Protein AF-A0A7W1DR29-F1 (afdb_monomer_lite)

pLDDT: mean 77.83, std 22.75, range [28.7, 98.19]

Sequence (175 aa):
MRFSFVSPLVALALLVLQQGTPSAQQSSSQPPKPASSENAYASTYRPFPSRATVIRNATILTAAGPAIERGAILIENGKISAIGQSVTVPEGAVVIAATLRGTPGNPAKIGAEMDRIAKAREETQPIRSRTGGSTFKNPPGHKAWALIDAAGCRGMTLGGAQVSEKHCNFLLNLG

Secondary structure (DSSP, 8-state):
-------------------PPPPP-----PPPPP---TTS-----PPPPPPPEEEEEEEE--SSS--EEEEEEEEETTEEEEEESS-PPPTT-EEE-----PPP--HHHHHHHHHHHHHHHHHHS-TTSSEEEE-SPPPTTS-HHHHHHHTT-TT-EETTEEE-SS-TTEEEE--

Radius of gyration: 30.48 Å; chains: 1; bounding box: 72×54×96 Å

Foldseek 3Di:
DDDDDDDDDDDDDDDDDDDDDDDDDDDDDDDDDPDPPPCPDDDPDDDDDDAWEKEFQDFADDPPDDTAGRKMFIADPNHTPDIHNDDDGDPPYHYDYDDDDDDDDDPVVVVVVVVVVVVVCVQQDPPVFPWPPQQDDADPPGDPQVVCVVVVQQQDDDPQWGQHNRTRRIIGGND

Structure (mmCIF, N/CA/C/O backbone):
data_AF-A0A7W1DR29-F1
#
_entry.id   AF-A0A7W1DR29-F1
#
loop_
_atom_site.group_PDB
_atom_site.id
_atom_site.type_symbol
_atom_site.label_atom_id
_atom_site.label_alt_id
_atom_site.label_comp_id
_atom_site.label_asym_id
_atom_site.label_entity_id
_atom_site.label_seq_id
_atom_site.pdbx_PDB_ins_code
_atom_site.Cartn_x
_atom_site.Cartn_y
_atom_site.Cartn_z
_atom_site.occupancy
_atom_site.B_iso_or_equiv
_atom_site.auth_seq_id
_atom_site.auth_comp_id
_atom_site.auth_asym_id
_atom_site.auth_atom_id
_atom_site.pdbx_PDB_model_num
ATOM 1 N N . MET A 1 1 ? 43.858 22.017 76.812 1.00 40.50 1 MET A N 1
ATOM 2 C CA . MET A 1 1 ? 43.096 21.272 75.786 1.00 40.50 1 MET A CA 1
ATOM 3 C C . MET A 1 1 ? 41.619 21.581 75.984 1.00 40.50 1 MET A C 1
ATOM 5 O O . MET A 1 1 ? 41.069 21.187 77.001 1.00 40.50 1 MET A O 1
ATOM 9 N N . ARG A 1 2 ? 41.017 22.394 75.107 1.00 37.59 2 ARG A N 1
ATOM 10 C CA . ARG A 1 2 ? 39.608 22.815 75.191 1.00 37.59 2 ARG A CA 1
ATOM 11 C C . ARG A 1 2 ? 38.875 22.321 73.945 1.00 37.59 2 ARG A C 1
ATOM 13 O O . ARG A 1 2 ? 39.284 22.635 72.833 1.00 37.59 2 ARG A O 1
ATOM 20 N N . PHE A 1 3 ? 37.842 21.517 74.174 1.00 36.38 3 PHE A N 1
ATOM 21 C CA . PHE A 1 3 ? 36.925 20.988 73.171 1.00 36.38 3 PHE A CA 1
ATOM 22 C C . PHE A 1 3 ? 36.006 22.099 72.648 1.00 36.38 3 PHE A C 1
ATOM 24 O O . PHE A 1 3 ? 35.479 22.885 73.433 1.00 36.38 3 PHE A O 1
ATOM 31 N N . SER A 1 4 ? 35.828 22.147 71.326 1.00 34.97 4 SER A N 1
ATOM 32 C CA . SER A 1 4 ? 34.840 22.987 70.644 1.00 34.97 4 SER A CA 1
ATOM 33 C C . SER A 1 4 ? 33.513 22.244 70.547 1.00 34.97 4 SER A C 1
ATOM 35 O O . SER A 1 4 ? 33.486 21.105 70.090 1.00 34.97 4 SER A O 1
ATOM 37 N N . PHE A 1 5 ? 32.423 22.902 70.929 1.00 39.25 5 PHE A N 1
ATOM 38 C CA . PHE A 1 5 ? 31.065 22.539 70.543 1.00 39.25 5 PHE A CA 1
ATOM 39 C C . PHE A 1 5 ? 30.208 23.806 70.465 1.00 39.25 5 PHE A C 1
ATOM 41 O O . PHE A 1 5 ? 30.484 24.794 71.143 1.00 39.25 5 PHE A O 1
ATOM 48 N N . VAL A 1 6 ? 29.125 23.671 69.699 1.00 36.72 6 VAL A N 1
ATOM 49 C CA . VAL A 1 6 ? 27.924 24.515 69.605 1.00 36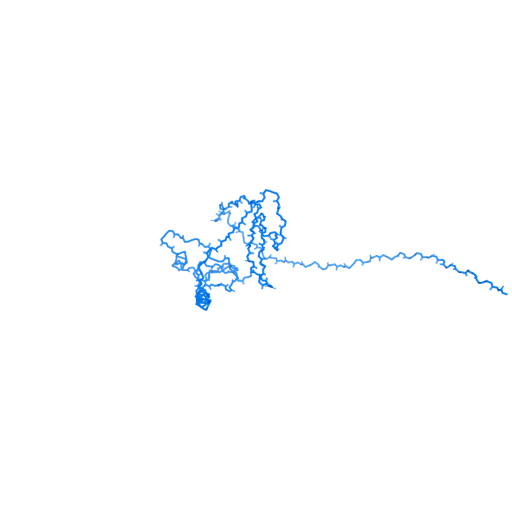.72 6 VAL A CA 1
ATOM 50 C C . VAL A 1 6 ? 27.880 25.489 68.423 1.00 36.72 6 VAL A C 1
ATOM 52 O O . VAL A 1 6 ? 28.355 26.618 68.472 1.00 36.72 6 VAL A O 1
ATOM 55 N N . SER A 1 7 ? 27.138 25.067 67.399 1.00 37.50 7 SER A N 1
ATOM 56 C CA . SER A 1 7 ? 26.138 25.926 66.763 1.00 37.50 7 SER A CA 1
ATOM 57 C C . SER A 1 7 ? 25.017 25.063 66.174 1.00 37.50 7 SER A C 1
ATOM 59 O O . SER A 1 7 ? 25.307 24.118 65.440 1.00 37.50 7 SER A O 1
ATOM 61 N N . PRO A 1 8 ? 23.747 25.368 66.480 1.00 43.66 8 PRO A N 1
ATOM 62 C CA . PRO A 1 8 ? 22.710 25.260 65.466 1.00 43.66 8 PRO A CA 1
ATOM 63 C C . PRO A 1 8 ? 21.900 26.559 65.379 1.00 43.66 8 PRO A C 1
ATOM 65 O O . PRO A 1 8 ? 21.336 27.046 66.359 1.00 43.66 8 PRO A O 1
ATOM 68 N N . LEU A 1 9 ? 21.849 27.110 64.167 1.00 38.41 9 LEU A N 1
ATOM 69 C CA . LEU A 1 9 ? 21.041 28.262 63.787 1.00 38.41 9 LEU A CA 1
ATOM 70 C C . LEU A 1 9 ? 19.638 27.795 63.369 1.00 38.41 9 LEU A C 1
ATOM 72 O O . LEU A 1 9 ? 19.464 27.076 62.391 1.00 38.41 9 LEU A O 1
ATOM 76 N N . VAL A 1 10 ? 18.678 28.194 64.200 1.00 39.06 10 VAL A N 1
ATOM 77 C CA . VAL A 1 10 ? 17.326 28.707 63.920 1.00 39.06 10 VAL A CA 1
ATOM 78 C C . VAL A 1 10 ? 16.762 28.495 62.505 1.00 39.06 10 VAL A C 1
ATOM 80 O O . VAL A 1 10 ? 17.243 29.045 61.517 1.00 39.06 10 VAL A O 1
ATOM 83 N N . ALA A 1 11 ? 15.632 27.787 62.469 1.00 34.59 11 ALA A N 1
ATOM 84 C CA . ALA A 1 11 ? 14.690 27.726 61.361 1.00 34.59 11 ALA A CA 1
ATOM 85 C C . ALA A 1 11 ? 13.858 29.019 61.257 1.00 34.59 11 ALA A C 1
ATOM 87 O O . ALA A 1 11 ? 13.330 29.498 62.260 1.00 34.59 11 ALA A O 1
ATOM 88 N N . LEU A 1 12 ? 13.662 29.528 60.038 1.00 34.09 12 LEU A N 1
ATOM 89 C CA . LEU A 1 12 ? 12.584 30.465 59.723 1.00 34.09 12 LEU A CA 1
ATOM 90 C C . LEU A 1 12 ? 12.004 30.119 58.347 1.00 34.09 12 LEU A C 1
ATOM 92 O O . LEU A 1 12 ? 12.695 30.161 57.331 1.00 34.09 12 LEU A O 1
ATOM 96 N N . ALA A 1 13 ? 10.733 29.724 58.346 1.00 33.62 13 ALA A N 1
ATOM 97 C CA . ALA A 1 13 ? 9.958 29.385 57.164 1.00 33.62 13 ALA A CA 1
ATOM 98 C C . ALA A 1 13 ? 9.507 30.659 56.431 1.00 33.62 13 ALA A C 1
ATOM 100 O O . ALA A 1 13 ? 8.912 31.543 57.045 1.00 33.62 13 ALA A O 1
ATOM 101 N N . LEU A 1 14 ? 9.738 30.726 55.117 1.00 34.16 14 LEU A N 1
ATOM 102 C CA . LEU A 1 14 ? 9.135 31.723 54.232 1.00 34.16 14 LEU A CA 1
ATOM 103 C C . LEU A 1 14 ? 8.322 31.018 53.141 1.00 34.16 14 LEU A C 1
ATOM 105 O O . LEU A 1 14 ? 8.847 30.295 52.298 1.00 34.16 14 LEU A O 1
ATOM 109 N N . LEU A 1 15 ? 7.013 31.238 53.216 1.00 31.58 15 LEU A N 1
ATOM 110 C CA . LEU A 1 15 ? 5.978 30.816 52.284 1.00 31.58 15 LEU A CA 1
ATOM 111 C C . LEU A 1 15 ? 6.034 31.723 51.040 1.00 31.58 15 LEU A C 1
ATOM 113 O O . LEU A 1 15 ? 5.778 32.920 51.152 1.00 31.58 15 LEU A O 1
ATOM 117 N N . VAL A 1 16 ? 6.357 31.177 49.864 1.00 38.50 16 VAL A N 1
ATOM 118 C CA . VAL A 1 16 ? 6.286 31.911 48.586 1.00 38.50 16 VAL A CA 1
ATOM 119 C C . VAL A 1 16 ? 5.122 31.372 47.756 1.00 38.50 16 VAL A C 1
ATOM 121 O O . VAL A 1 16 ? 5.086 30.202 47.381 1.00 38.50 16 VAL A O 1
ATOM 124 N N . LEU A 1 17 ? 4.158 32.259 47.501 1.00 34.38 17 LEU A N 1
ATOM 125 C CA . LEU A 1 17 ? 2.982 32.064 46.657 1.00 34.38 17 LEU A CA 1
ATOM 126 C C . LEU A 1 17 ? 3.392 31.888 45.185 1.00 34.38 17 LEU A C 1
ATOM 128 O O . LEU A 1 17 ? 4.097 32.725 44.623 1.00 34.38 17 LEU A O 1
ATOM 132 N N . GLN A 1 18 ? 2.910 30.815 44.556 1.00 34.56 18 GLN A N 1
ATOM 133 C CA . GLN A 1 18 ? 2.999 30.588 43.113 1.00 34.56 18 GLN A CA 1
ATOM 134 C C . GLN A 1 18 ? 2.109 31.600 42.376 1.00 34.56 18 GLN A C 1
ATOM 136 O O . GLN A 1 18 ? 0.895 31.609 42.572 1.00 34.56 18 GLN A O 1
ATOM 141 N N . GLN A 1 19 ? 2.690 32.428 41.505 1.00 34.06 19 GLN A N 1
ATOM 142 C CA . GLN A 1 19 ? 1.924 33.159 40.495 1.00 34.06 19 GLN A CA 1
ATOM 143 C C . GLN A 1 19 ? 1.944 32.364 39.188 1.00 34.06 19 GLN A C 1
ATOM 145 O O . GLN A 1 19 ? 2.997 32.163 38.585 1.00 34.06 19 GLN A O 1
ATOM 150 N N . GLY A 1 20 ? 0.770 31.868 38.793 1.00 33.16 20 GLY A N 1
ATOM 151 C CA . GLY A 1 20 ? 0.550 31.193 37.520 1.00 33.16 20 GLY A CA 1
ATOM 152 C C . GLY A 1 20 ? 0.658 32.169 36.350 1.00 33.16 20 GLY A C 1
ATOM 153 O O . GLY A 1 20 ? 0.069 33.247 36.363 1.00 33.16 20 GLY A O 1
ATOM 154 N N . THR A 1 21 ? 1.415 31.778 35.332 1.00 37.88 21 THR A N 1
ATOM 155 C CA . THR A 1 21 ? 1.487 32.458 34.039 1.00 37.88 21 THR A CA 1
ATOM 156 C C . THR A 1 21 ? 0.216 32.174 33.221 1.00 37.88 21 THR A C 1
ATOM 158 O O . THR A 1 21 ? -0.244 31.030 33.185 1.00 37.88 21 THR A O 1
ATOM 161 N N . PRO A 1 22 ? -0.385 33.171 32.546 1.00 33.28 22 PRO A N 1
ATOM 162 C CA . PRO A 1 22 ? -1.544 32.935 31.693 1.00 33.28 22 PRO A CA 1
ATOM 163 C C . PRO A 1 22 ? -1.123 32.229 30.394 1.00 33.28 22 PRO A C 1
ATOM 165 O O . PRO A 1 22 ? -0.302 32.732 29.628 1.00 33.28 22 PRO A O 1
ATOM 168 N N . SER A 1 23 ? -1.696 31.047 30.152 1.00 30.84 23 SER A N 1
ATOM 169 C CA . SER A 1 23 ? -1.577 30.310 28.891 1.00 30.84 23 SER A CA 1
ATOM 170 C C . SER A 1 23 ? -2.450 30.972 27.820 1.00 30.84 23 SER A C 1
ATOM 172 O O . SER A 1 23 ? -3.643 31.190 28.025 1.00 30.84 23 SER A O 1
ATOM 174 N N . ALA A 1 24 ? -1.844 31.315 26.684 1.00 34.19 24 ALA A N 1
ATOM 175 C CA . ALA A 1 24 ? -2.522 31.882 25.528 1.00 34.19 24 ALA A CA 1
ATOM 176 C C . ALA A 1 24 ? -3.449 30.840 24.875 1.00 34.19 24 ALA A C 1
ATOM 178 O O . ALA A 1 24 ? -3.000 29.807 24.381 1.00 34.19 24 ALA A O 1
ATOM 179 N N . GLN A 1 25 ? -4.750 31.130 24.845 1.00 28.70 25 GLN A N 1
ATOM 180 C CA . GLN A 1 25 ? -5.752 30.349 24.123 1.00 28.70 25 GLN A CA 1
ATOM 181 C C . GLN A 1 25 ? -5.583 30.549 22.609 1.00 28.70 25 GLN A C 1
ATOM 183 O O . GLN A 1 25 ? -5.955 31.579 22.051 1.00 28.70 25 GLN A O 1
ATOM 188 N N . GLN A 1 26 ? -5.017 29.546 21.940 1.00 31.30 26 GLN A N 1
ATOM 189 C CA . GLN A 1 26 ? -4.978 29.440 20.484 1.00 31.30 26 GLN A CA 1
ATOM 190 C C . GLN A 1 26 ? -6.373 29.043 19.975 1.00 31.30 26 GLN A C 1
ATOM 192 O O . GLN A 1 26 ? -6.795 27.893 20.108 1.00 31.30 26 GLN A O 1
ATOM 197 N N . SER A 1 27 ? -7.113 30.000 19.410 1.00 29.61 27 SER A N 1
ATOM 198 C CA . SER A 1 27 ? -8.353 29.720 18.685 1.00 29.61 27 SER A CA 1
ATOM 199 C C . SER A 1 27 ? -8.014 29.113 17.318 1.00 29.61 27 SER A C 1
ATOM 201 O O . SER A 1 27 ? -7.395 29.742 16.464 1.00 29.61 27 SER A O 1
ATOM 203 N N . SER A 1 28 ? -8.396 27.854 17.108 1.00 34.16 28 SER A N 1
ATOM 204 C CA . SER A 1 28 ? -8.371 27.216 15.790 1.00 34.16 28 SER A CA 1
ATOM 205 C C . SER A 1 28 ? -9.775 27.293 15.192 1.00 34.16 28 SER A C 1
ATOM 207 O O . SER A 1 28 ? -10.653 26.495 15.505 1.00 34.16 28 SER A O 1
ATOM 209 N N . SER A 1 29 ? -10.031 28.294 14.352 1.00 38.81 29 SER A N 1
ATOM 210 C CA . SER A 1 29 ? -11.275 28.363 13.583 1.00 38.81 29 SER A CA 1
ATOM 211 C C . SER A 1 29 ? -11.163 27.466 12.348 1.00 38.81 29 SER A C 1
ATOM 213 O O . SER A 1 29 ? -10.690 27.879 11.292 1.00 38.81 29 SER A O 1
ATOM 215 N N . GLN A 1 30 ? -11.609 26.211 12.461 1.00 33.50 30 GLN A N 1
ATOM 216 C CA . GLN A 1 30 ? -11.957 25.445 11.264 1.00 33.50 30 GLN A CA 1
ATOM 217 C C . GLN A 1 30 ? -13.181 26.092 10.595 1.00 33.50 30 GLN A C 1
ATOM 219 O O . GLN A 1 30 ? -14.147 26.415 11.292 1.00 33.50 30 GLN A O 1
ATOM 224 N N . PRO A 1 31 ? -13.181 26.280 9.263 1.00 44.12 31 PRO A N 1
ATOM 225 C CA . PRO A 1 31 ? -14.368 26.739 8.558 1.00 44.12 31 PRO A CA 1
ATOM 226 C C . PRO A 1 31 ? -15.518 25.733 8.741 1.00 44.12 31 PRO A C 1
ATOM 228 O O . PRO A 1 31 ? -15.271 24.525 8.846 1.00 44.12 31 PRO A O 1
ATOM 231 N N . PRO A 1 32 ? -16.775 26.208 8.796 1.00 43.75 32 PRO A N 1
ATOM 232 C CA . PRO A 1 32 ? -17.922 25.355 9.054 1.00 43.75 32 PRO A CA 1
ATOM 233 C C . PRO A 1 32 ? -18.044 24.289 7.966 1.00 43.75 32 PRO A C 1
ATOM 235 O O . PRO A 1 32 ? -18.033 24.580 6.768 1.00 43.75 32 PRO A O 1
ATOM 238 N N . LYS A 1 33 ? -18.160 23.035 8.406 1.00 39.28 33 LYS A N 1
ATOM 239 C CA . LYS A 1 33 ? -18.424 21.889 7.538 1.00 39.28 33 LYS A CA 1
ATOM 240 C C . LYS A 1 33 ? -19.720 22.169 6.759 1.00 39.28 33 LYS A C 1
ATOM 242 O O . LYS A 1 33 ? -20.729 22.453 7.407 1.00 39.28 33 LYS A O 1
ATOM 247 N N . PRO A 1 34 ? -19.724 22.113 5.414 1.00 54.84 34 PRO A N 1
ATOM 248 C CA . PRO A 1 34 ? -20.949 22.308 4.651 1.00 54.84 34 PRO A CA 1
ATOM 249 C C . PRO A 1 34 ? -21.995 21.293 5.114 1.00 54.84 34 PRO A C 1
ATOM 251 O O . PRO A 1 34 ? -21.665 20.131 5.373 1.00 54.84 34 PRO A O 1
ATOM 254 N N . ALA A 1 35 ? -23.239 21.754 5.259 1.00 51.94 35 ALA A N 1
ATOM 255 C CA . ALA A 1 35 ? -24.351 20.920 5.684 1.00 51.94 35 ALA A CA 1
ATOM 256 C C . ALA A 1 35 ? -24.470 19.725 4.730 1.00 51.94 35 ALA A C 1
ATOM 258 O O . ALA A 1 35 ? -24.757 19.877 3.543 1.00 51.94 35 ALA A O 1
ATOM 259 N N . SER A 1 36 ? -24.191 18.529 5.243 1.00 52.78 36 SER A N 1
ATOM 260 C CA . SER A 1 36 ? -24.391 17.288 4.509 1.00 52.78 36 SER A CA 1
ATOM 261 C C . SER A 1 36 ? -25.883 17.129 4.233 1.00 52.78 36 SER A C 1
ATOM 263 O O . SER A 1 36 ? -26.656 17.010 5.183 1.00 52.78 36 SER A O 1
ATOM 265 N N . SER A 1 37 ? -26.289 17.105 2.960 1.00 59.72 37 SER A N 1
ATOM 266 C CA . SER A 1 37 ? -27.623 16.632 2.576 1.00 59.72 37 SER A CA 1
ATOM 267 C C . SER A 1 37 ? -27.831 15.248 3.193 1.00 59.72 37 SER A C 1
ATOM 269 O O . SER A 1 37 ? -26.968 14.382 3.022 1.00 59.72 37 SER A O 1
ATOM 271 N N . GLU A 1 38 ? -28.934 15.066 3.914 1.00 60.75 38 GLU A N 1
ATOM 272 C CA . GLU A 1 38 ? -29.130 14.041 4.951 1.00 60.75 38 GLU A CA 1
ATOM 273 C C . GLU A 1 38 ? -28.803 12.591 4.576 1.00 60.75 38 GLU A C 1
ATOM 275 O O . GLU A 1 38 ? -28.589 11.791 5.477 1.00 60.75 38 GLU A O 1
ATOM 280 N N . ASN A 1 39 ? -28.716 12.221 3.298 1.00 64.06 39 ASN A N 1
ATOM 281 C CA . ASN A 1 39 ? -28.180 10.924 2.888 1.00 64.06 39 ASN A CA 1
ATOM 282 C C . ASN A 1 39 ? -27.966 10.863 1.374 1.00 64.06 39 ASN A C 1
ATOM 284 O O . ASN A 1 39 ? -28.769 10.280 0.654 1.00 64.06 39 ASN A O 1
ATOM 288 N N . ALA A 1 40 ? -26.876 11.431 0.857 1.00 50.81 40 ALA A N 1
ATOM 289 C CA . ALA A 1 40 ? -26.563 11.181 -0.551 1.00 50.81 40 ALA A CA 1
ATOM 290 C C . ALA A 1 40 ? -26.030 9.750 -0.762 1.00 50.81 40 ALA A C 1
ATOM 292 O O . ALA A 1 40 ? -26.390 9.120 -1.747 1.00 50.81 40 ALA A O 1
ATOM 293 N N . TYR A 1 41 ? -25.232 9.203 0.170 1.00 54.78 41 TYR A N 1
ATOM 294 C CA . TYR A 1 41 ? -24.639 7.860 0.048 1.00 54.78 41 TYR A CA 1
ATOM 295 C C . TYR A 1 41 ? -24.254 7.279 1.422 1.00 54.78 41 TYR A C 1
ATOM 297 O O . TYR A 1 41 ? -23.079 7.272 1.795 1.00 54.78 41 TYR A O 1
ATOM 305 N N . ALA A 1 42 ? -25.227 6.808 2.211 1.00 54.72 42 ALA A N 1
ATOM 306 C CA . ALA A 1 42 ? -24.927 6.151 3.486 1.00 54.72 42 ALA A CA 1
ATOM 307 C C . ALA A 1 42 ? -24.104 4.879 3.235 1.00 54.72 42 ALA A C 1
ATOM 309 O O . ALA A 1 42 ? -24.549 3.969 2.532 1.00 54.72 42 ALA A O 1
ATOM 310 N N . SER A 1 43 ? -22.900 4.799 3.805 1.00 61.12 43 SER A N 1
ATOM 311 C CA . SER A 1 43 ? -22.111 3.572 3.734 1.00 61.12 43 SER A CA 1
ATOM 312 C C . SER A 1 43 ? -22.875 2.438 4.414 1.00 61.12 43 SER A C 1
ATOM 314 O O . SER A 1 43 ? -23.165 2.495 5.607 1.00 61.12 43 SER A O 1
ATOM 316 N N . THR A 1 44 ? -23.172 1.379 3.665 1.00 77.06 44 THR A N 1
ATOM 317 C CA . THR A 1 44 ? -23.710 0.129 4.218 1.00 77.06 44 THR A CA 1
ATOM 318 C C . THR A 1 44 ? -22.623 -0.723 4.872 1.00 77.06 44 THR A C 1
ATOM 320 O O . THR A 1 44 ? -22.910 -1.809 5.381 1.00 77.06 44 THR A O 1
ATOM 323 N N . TYR A 1 45 ? -21.368 -0.251 4.867 1.00 77.31 45 TYR A N 1
ATOM 324 C CA . TYR A 1 45 ? -20.245 -0.966 5.445 1.00 77.31 45 TYR A CA 1
ATOM 325 C C . TYR A 1 45 ? -20.437 -1.127 6.948 1.00 77.31 45 TYR A C 1
ATOM 327 O O . TYR A 1 45 ? -20.349 -0.176 7.725 1.00 77.31 45 TYR A O 1
ATOM 335 N N . ARG A 1 46 ? -20.646 -2.372 7.357 1.00 73.25 46 ARG A N 1
ATOM 336 C CA . ARG A 1 46 ? -20.479 -2.792 8.739 1.00 73.25 46 ARG A CA 1
ATOM 337 C C . ARG A 1 46 ? -19.091 -3.416 8.842 1.00 73.25 46 ARG A C 1
ATOM 339 O O . ARG A 1 46 ? -18.838 -4.379 8.114 1.00 73.25 46 ARG A O 1
ATOM 346 N N . PRO A 1 47 ? -18.184 -2.883 9.681 1.00 68.19 47 PRO A N 1
ATOM 347 C CA . PRO A 1 47 ? -16.899 -3.527 9.885 1.00 68.19 47 PRO A CA 1
ATOM 348 C C . PRO A 1 47 ? -17.141 -4.952 10.373 1.00 68.19 47 PRO A C 1
ATOM 350 O O . PRO A 1 47 ? -17.948 -5.184 11.275 1.00 68.19 47 PRO A O 1
ATOM 353 N N . PHE A 1 48 ? -16.462 -5.909 9.748 1.00 76.12 48 PHE A N 1
ATOM 354 C CA . PHE A 1 48 ? -16.510 -7.284 10.216 1.00 76.12 48 PHE A CA 1
ATOM 355 C C . PHE A 1 48 ? -15.966 -7.351 11.649 1.00 76.12 48 PHE A C 1
ATOM 357 O O . PHE A 1 48 ? -15.012 -6.630 11.964 1.00 76.12 48 PHE A O 1
ATOM 364 N N . PRO A 1 49 ? -16.538 -8.202 12.518 1.00 78.50 49 PRO A N 1
ATOM 365 C CA . PRO A 1 49 ? -16.003 -8.398 13.855 1.00 78.50 49 PRO A CA 1
ATOM 366 C C . PRO A 1 49 ? -14.547 -8.858 13.750 1.00 78.50 49 PRO A C 1
ATOM 368 O O . PRO A 1 49 ? -14.244 -9.906 13.179 1.00 78.50 49 PRO A O 1
ATOM 371 N N . SER A 1 50 ? -13.632 -8.045 14.271 1.00 79.38 50 SER A N 1
ATOM 372 C CA . SER A 1 50 ? -12.206 -8.346 14.244 1.00 79.38 50 SER A CA 1
ATOM 373 C C . SER A 1 50 ? -11.842 -9.238 15.421 1.00 79.38 50 SER A C 1
ATOM 375 O O . SER A 1 50 ? -12.096 -8.884 16.571 1.00 79.38 50 SER A O 1
ATOM 377 N N . ARG A 1 51 ? -11.186 -10.363 15.145 1.00 89.12 51 ARG A N 1
ATOM 378 C CA . ARG A 1 51 ? -10.499 -11.160 16.165 1.00 89.12 51 ARG A CA 1
ATOM 379 C C . ARG A 1 51 ? -9.039 -10.730 16.228 1.00 89.12 51 ARG A C 1
ATOM 381 O O . ARG A 1 51 ? -8.458 -10.427 15.183 1.00 89.12 51 ARG A O 1
ATOM 388 N N . ALA A 1 52 ? -8.448 -10.747 17.423 1.00 93.44 52 ALA A N 1
ATOM 389 C CA . ALA A 1 52 ? -7.004 -10.593 17.562 1.00 93.44 52 ALA A CA 1
ATOM 390 C C . ALA A 1 52 ? -6.315 -11.609 16.640 1.00 93.44 52 ALA A C 1
ATOM 392 O O . ALA A 1 52 ? -6.613 -12.803 16.697 1.00 93.44 52 ALA A O 1
ATOM 393 N N . THR A 1 53 ? -5.470 -11.128 15.734 1.00 93.81 53 THR A N 1
ATOM 394 C CA . THR A 1 53 ? -4.815 -11.953 14.716 1.00 93.81 53 THR A CA 1
ATOM 395 C C . THR A 1 53 ? -3.324 -11.691 14.759 1.00 93.81 53 THR A C 1
ATOM 397 O O . THR A 1 53 ? -2.902 -10.538 14.759 1.00 93.81 53 THR A O 1
ATOM 400 N N . VAL A 1 54 ? -2.520 -12.750 14.77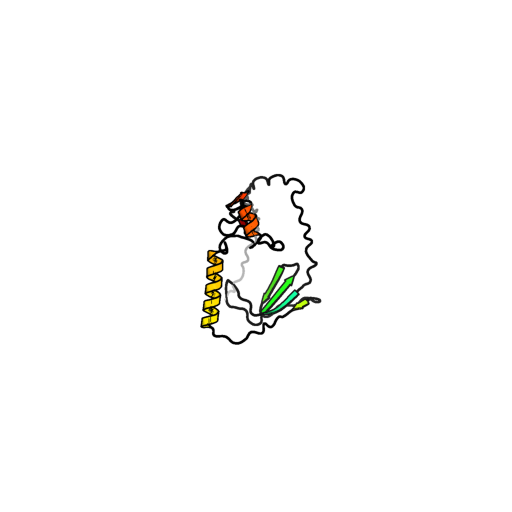9 1.00 94.19 54 VAL A N 1
ATOM 401 C CA . VAL A 1 54 ? -1.060 -12.640 14.765 1.00 94.19 54 VAL A CA 1
ATOM 402 C C . VAL A 1 54 ? -0.518 -13.286 13.510 1.00 94.19 54 VAL A C 1
ATOM 404 O O . VAL A 1 54 ? -0.690 -14.485 13.317 1.00 94.19 54 VAL A O 1
ATO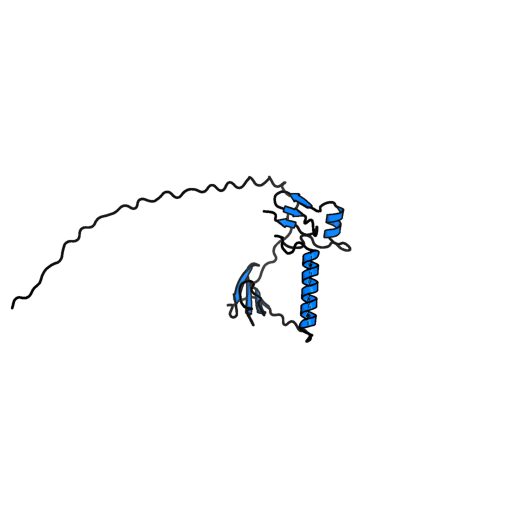M 407 N N . ILE A 1 55 ? 0.183 -12.508 12.691 1.00 92.31 55 ILE A N 1
ATOM 408 C CA . ILE A 1 55 ? 0.996 -13.030 11.592 1.00 92.31 55 ILE A CA 1
ATOM 409 C C . ILE A 1 55 ? 2.362 -13.386 12.176 1.00 92.31 55 ILE A C 1
ATOM 411 O O . ILE A 1 55 ? 3.023 -12.495 12.699 1.00 92.31 55 ILE A O 1
ATOM 415 N N . ARG A 1 56 ? 2.792 -14.651 12.118 1.00 91.19 56 ARG A N 1
ATOM 416 C CA . ARG A 1 56 ? 4.117 -15.103 12.598 1.00 91.19 56 ARG A CA 1
ATOM 417 C C . ARG A 1 56 ? 5.050 -15.494 11.451 1.00 91.19 56 ARG A C 1
ATOM 419 O O . ARG A 1 56 ? 4.592 -15.805 10.354 1.00 91.19 56 ARG A O 1
ATOM 426 N N . ASN A 1 57 ? 6.352 -15.549 11.750 1.00 87.00 57 ASN A N 1
ATOM 427 C CA . ASN A 1 57 ? 7.427 -15.938 10.827 1.00 87.00 57 ASN A CA 1
ATOM 428 C C . ASN A 1 57 ? 7.476 -15.085 9.547 1.00 87.00 57 ASN A C 1
ATOM 430 O O . ASN A 1 57 ? 7.814 -15.586 8.477 1.00 87.00 57 ASN A O 1
ATOM 434 N N . ALA A 1 58 ? 7.133 -13.803 9.654 1.00 84.81 58 ALA A N 1
ATOM 435 C CA . ALA A 1 58 ? 7.182 -12.872 8.535 1.00 84.81 58 ALA A CA 1
ATOM 436 C C . ALA A 1 58 ? 8.553 -12.186 8.454 1.00 84.81 58 ALA A C 1
ATOM 438 O O . ALA A 1 58 ? 9.117 -11.802 9.478 1.00 84.81 58 ALA A O 1
ATOM 439 N N . THR A 1 59 ? 9.064 -11.970 7.242 1.00 88.88 59 THR A N 1
ATOM 440 C CA . THR A 1 59 ? 10.104 -10.960 7.004 1.00 88.88 59 THR A CA 1
ATOM 441 C C . THR A 1 59 ? 9.409 -9.610 6.853 1.00 88.88 59 THR A C 1
ATOM 443 O O . THR A 1 59 ? 8.615 -9.416 5.932 1.00 88.88 59 THR A O 1
ATOM 446 N N . ILE A 1 60 ? 9.656 -8.689 7.785 1.00 86.00 60 ILE A N 1
ATOM 447 C CA . ILE A 1 60 ? 8.956 -7.400 7.859 1.00 86.00 60 ILE A CA 1
ATOM 448 C C . ILE A 1 60 ? 9.891 -6.302 7.367 1.00 86.00 60 ILE A C 1
ATOM 450 O O . ILE A 1 60 ? 10.894 -5.996 8.011 1.00 86.00 60 ILE A O 1
ATOM 454 N N . LEU A 1 61 ? 9.550 -5.694 6.233 1.00 82.81 61 LEU A N 1
ATOM 455 C CA . LEU A 1 61 ? 10.284 -4.555 5.688 1.00 82.81 61 LEU A CA 1
ATOM 456 C C . LEU A 1 61 ? 9.849 -3.282 6.417 1.00 82.81 61 LEU A C 1
ATOM 458 O O . LEU A 1 61 ? 8.664 -2.944 6.420 1.00 82.81 61 LEU A O 1
ATOM 462 N N . THR A 1 62 ? 10.793 -2.583 7.045 1.00 80.06 62 THR A N 1
ATOM 463 C CA . THR A 1 62 ? 10.519 -1.318 7.738 1.00 80.06 62 THR A CA 1
ATOM 464 C C . THR A 1 62 ? 10.994 -0.146 6.884 1.00 80.06 62 THR A C 1
ATOM 466 O O . THR A 1 62 ? 11.996 -0.240 6.184 1.00 80.06 62 THR A O 1
ATOM 469 N N . ALA A 1 63 ? 10.259 0.968 6.907 1.00 65.94 63 ALA A N 1
ATOM 470 C CA . ALA A 1 63 ? 10.627 2.152 6.125 1.00 65.94 63 ALA A CA 1
ATOM 471 C C . ALA A 1 63 ? 11.806 2.934 6.735 1.00 65.94 63 ALA A C 1
ATOM 473 O O . ALA A 1 63 ? 12.492 3.661 6.026 1.00 65.94 63 ALA A O 1
ATOM 474 N N . ALA A 1 64 ? 12.020 2.805 8.048 1.00 70.44 64 ALA A N 1
ATOM 475 C CA . ALA A 1 64 ? 12.959 3.617 8.822 1.00 70.44 64 ALA A CA 1
ATOM 476 C C . ALA A 1 64 ? 14.187 2.837 9.327 1.00 70.44 64 ALA A C 1
ATOM 478 O O . ALA A 1 64 ? 14.971 3.377 10.103 1.00 70.44 64 ALA A O 1
ATOM 479 N N . GLY A 1 65 ? 14.353 1.567 8.946 1.00 71.00 65 GLY A N 1
ATOM 480 C CA . GLY A 1 65 ? 15.384 0.726 9.542 1.00 71.00 65 GLY A CA 1
ATOM 481 C C . GLY A 1 65 ? 15.572 -0.634 8.868 1.00 71.00 65 GLY A C 1
ATOM 482 O O . GLY A 1 65 ? 15.088 -0.861 7.758 1.00 71.00 65 GLY A O 1
ATOM 483 N N . PRO A 1 66 ? 16.305 -1.548 9.525 1.00 79.44 66 PRO A N 1
ATOM 484 C CA . PRO A 1 66 ? 16.545 -2.883 8.996 1.00 79.44 66 PRO A CA 1
ATOM 485 C C . PRO A 1 66 ? 15.248 -3.698 8.910 1.00 79.44 66 PRO A C 1
ATOM 487 O O . PRO A 1 66 ? 14.262 -3.435 9.609 1.00 79.44 66 PRO A O 1
ATOM 490 N N . ALA A 1 67 ? 15.256 -4.715 8.048 1.00 82.81 67 ALA A N 1
ATOM 491 C CA . ALA A 1 67 ? 14.188 -5.703 8.009 1.00 82.81 67 ALA A CA 1
ATOM 492 C C . ALA A 1 67 ? 14.172 -6.526 9.308 1.00 82.81 67 ALA A C 1
ATOM 494 O O . ALA A 1 67 ? 15.221 -6.859 9.863 1.00 82.81 67 ALA A O 1
ATOM 495 N N . ILE A 1 68 ? 12.977 -6.873 9.785 1.00 86.56 68 ILE A N 1
ATOM 496 C CA . ILE A 1 68 ? 12.805 -7.770 10.929 1.00 86.56 68 ILE A CA 1
ATOM 497 C C . ILE A 1 68 ? 12.603 -9.179 10.386 1.00 86.56 68 ILE A C 1
ATOM 499 O O . ILE A 1 68 ? 11.532 -9.516 9.878 1.00 86.56 68 ILE A O 1
ATOM 503 N N . GLU A 1 69 ? 13.638 -10.002 10.509 1.00 88.50 69 GLU A N 1
ATOM 504 C CA . GLU A 1 69 ? 13.567 -11.413 10.142 1.00 88.50 69 GLU A CA 1
ATOM 505 C C . GLU A 1 69 ? 12.843 -12.233 11.207 1.00 88.50 69 GLU A C 1
ATOM 507 O O . GLU A 1 69 ? 13.056 -12.033 12.408 1.00 88.50 69 GLU A O 1
ATOM 512 N N . ARG A 1 70 ? 12.026 -13.194 10.750 1.00 89.25 70 ARG A N 1
ATOM 513 C CA . ARG A 1 70 ? 11.195 -14.071 11.600 1.00 89.25 70 ARG A CA 1
ATOM 514 C C . ARG A 1 70 ? 10.332 -13.280 12.594 1.00 89.25 70 ARG A C 1
ATOM 516 O O . ARG A 1 70 ? 10.135 -13.696 13.732 1.00 89.25 70 ARG A O 1
ATOM 523 N N . GLY A 1 71 ? 9.838 -12.128 12.156 1.00 89.94 71 GLY A N 1
ATOM 524 C CA . GLY A 1 71 ? 9.001 -11.239 12.942 1.00 89.94 71 GLY A CA 1
ATOM 525 C C . GLY A 1 71 ? 7.560 -11.722 13.080 1.00 89.94 71 GLY A C 1
ATOM 526 O O . GLY A 1 71 ? 7.094 -12.640 12.392 1.00 89.94 71 GLY A O 1
ATOM 527 N N . ALA A 1 72 ? 6.844 -11.048 13.970 1.00 92.88 72 ALA A N 1
ATOM 528 C CA . ALA A 1 72 ? 5.420 -11.176 14.180 1.00 92.88 72 ALA A CA 1
ATOM 529 C C . ALA A 1 72 ? 4.729 -9.805 14.135 1.00 92.88 72 ALA A C 1
ATOM 531 O O . ALA A 1 72 ? 5.307 -8.789 14.527 1.00 92.88 72 ALA A O 1
ATOM 532 N N . ILE A 1 73 ? 3.483 -9.796 13.658 1.00 93.69 73 ILE A N 1
ATOM 533 C CA . ILE A 1 73 ? 2.600 -8.623 13.598 1.00 93.69 73 ILE A CA 1
ATOM 534 C C . ILE A 1 73 ? 1.301 -8.996 14.308 1.00 93.69 73 ILE A C 1
ATOM 536 O O . ILE A 1 73 ? 0.608 -9.908 13.856 1.00 93.69 73 ILE A O 1
ATOM 540 N N . LEU A 1 74 ? 0.969 -8.304 15.399 1.00 94.19 74 LEU A N 1
ATOM 541 C CA . LEU A 1 74 ? -0.323 -8.426 16.077 1.00 94.19 74 LEU A CA 1
ATOM 542 C C . LEU A 1 74 ? -1.278 -7.354 15.554 1.00 94.19 74 LEU A C 1
ATOM 544 O O . LEU A 1 74 ? -0.940 -6.170 15.498 1.00 94.19 74 LEU A O 1
ATOM 548 N N . ILE A 1 75 ? -2.472 -7.797 15.174 1.00 93.69 75 ILE A N 1
ATOM 549 C CA . ILE A 1 75 ? -3.564 -6.962 14.693 1.00 93.69 75 ILE A CA 1
ATOM 550 C C . ILE A 1 75 ? -4.748 -7.124 15.642 1.00 93.69 75 ILE A C 1
ATOM 552 O O . ILE A 1 75 ? -5.286 -8.221 15.799 1.00 93.69 75 ILE A O 1
ATOM 556 N N . GLU A 1 76 ? -5.189 -6.018 16.229 1.00 92.62 76 GLU A N 1
ATOM 557 C CA . GLU A 1 76 ? -6.323 -5.941 17.147 1.00 92.62 76 GLU A CA 1
ATOM 558 C C . GLU A 1 76 ? -7.247 -4.810 16.715 1.00 92.62 76 GLU A C 1
ATOM 560 O O . GLU A 1 76 ? -6.795 -3.720 16.367 1.00 92.62 76 GLU A O 1
ATOM 565 N N . ASN A 1 77 ? -8.559 -5.058 16.712 1.00 89.25 77 ASN A N 1
ATOM 566 C CA . ASN A 1 77 ? -9.554 -4.047 16.334 1.00 89.25 77 ASN A CA 1
ATOM 567 C C . ASN A 1 77 ? -9.274 -3.403 14.960 1.00 89.25 77 ASN A C 1
ATOM 569 O O . ASN A 1 77 ? -9.481 -2.207 14.757 1.00 89.25 77 ASN A O 1
ATOM 573 N N . GLY A 1 78 ? -8.744 -4.203 14.024 1.00 86.88 78 GLY A N 1
ATOM 574 C CA . GLY A 1 78 ? -8.363 -3.764 12.679 1.00 86.88 78 GLY A CA 1
ATOM 575 C C . GLY A 1 78 ? -7.102 -2.893 12.608 1.00 86.88 78 GLY A C 1
ATOM 576 O O . GLY A 1 78 ? -6.829 -2.323 11.555 1.00 86.88 78 GLY A O 1
ATOM 577 N N . LYS A 1 79 ? -6.332 -2.773 13.694 1.00 88.81 79 LYS A N 1
ATOM 578 C CA . LYS A 1 79 ? -5.106 -1.968 13.774 1.00 88.81 79 LYS A CA 1
ATOM 579 C C . LYS A 1 79 ? -3.915 -2.839 14.133 1.00 88.81 79 LYS A C 1
ATOM 581 O O . LYS A 1 79 ? -4.055 -3.788 14.894 1.00 88.81 79 LYS A O 1
ATOM 586 N N . ILE A 1 80 ? -2.738 -2.488 13.625 1.00 92.12 80 ILE A N 1
ATOM 587 C CA . ILE A 1 80 ? -1.492 -3.098 14.091 1.00 92.12 80 ILE A CA 1
ATOM 588 C C . ILE A 1 80 ? -1.218 -2.569 15.501 1.00 92.12 80 ILE A C 1
ATOM 590 O O . ILE A 1 80 ? -1.032 -1.365 15.668 1.00 92.12 80 ILE A O 1
ATOM 594 N N . SER A 1 81 ? -1.219 -3.450 16.499 1.00 94.69 81 SER A N 1
ATOM 595 C CA . SER A 1 81 ? -0.962 -3.089 17.898 1.00 94.69 81 SER A CA 1
ATOM 596 C C . SER A 1 81 ? 0.464 -3.416 18.342 1.00 94.69 81 SER A C 1
ATOM 598 O O . SER A 1 81 ? 0.980 -2.753 19.238 1.00 94.69 81 SER A O 1
ATOM 600 N N . ALA A 1 82 ? 1.136 -4.375 17.691 1.00 93.69 82 ALA A N 1
ATOM 601 C CA . ALA A 1 82 ? 2.544 -4.678 17.949 1.00 93.69 82 ALA A CA 1
ATOM 602 C C . ALA A 1 82 ? 3.260 -5.280 16.728 1.00 93.69 82 ALA A C 1
ATOM 604 O O . ALA A 1 82 ? 2.666 -6.020 15.940 1.00 93.69 82 ALA A O 1
ATOM 605 N N . ILE A 1 83 ? 4.560 -4.991 16.607 1.00 91.94 83 ILE A N 1
ATOM 606 C CA . ILE A 1 83 ? 5.475 -5.551 15.602 1.00 91.94 83 ILE A CA 1
ATOM 607 C C . ILE A 1 83 ? 6.806 -5.886 16.286 1.00 91.94 83 ILE A C 1
ATOM 609 O O . ILE A 1 83 ? 7.329 -5.062 17.032 1.00 91.94 83 ILE A O 1
ATOM 613 N N . GLY A 1 84 ? 7.385 -7.056 16.014 1.00 91.00 84 GLY A N 1
ATOM 614 C CA . GLY A 1 84 ? 8.728 -7.400 16.498 1.00 91.00 84 GLY A CA 1
ATOM 615 C C . GLY A 1 84 ? 9.079 -8.875 16.334 1.00 91.00 84 GLY A C 1
ATOM 616 O O . GLY A 1 84 ? 8.256 -9.662 15.882 1.00 91.00 84 GLY A O 1
ATOM 617 N N . GLN A 1 8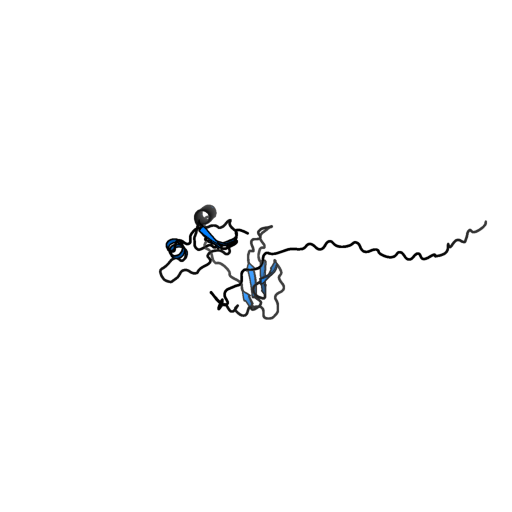5 ? 10.297 -9.271 16.712 1.00 89.81 85 GLN A N 1
ATOM 618 C CA . GLN A 1 85 ? 10.697 -10.691 16.728 1.00 89.81 85 GLN A CA 1
ATOM 619 C C . GLN A 1 85 ? 9.965 -11.492 17.811 1.00 89.81 85 GLN A C 1
ATOM 621 O O . GLN A 1 85 ? 9.664 -12.667 17.620 1.00 89.81 85 GLN A O 1
ATOM 626 N N . SER A 1 86 ? 9.633 -10.830 18.919 1.00 88.00 86 SER A N 1
ATOM 627 C CA . SER A 1 86 ? 8.891 -11.404 20.037 1.00 88.00 86 SER A CA 1
ATOM 628 C C . SER A 1 86 ? 7.668 -10.541 20.306 1.00 88.00 86 SER A C 1
ATOM 630 O O . SER A 1 86 ? 7.784 -9.446 20.850 1.00 88.00 86 SER A O 1
ATOM 632 N N . VAL A 1 87 ? 6.496 -11.029 19.903 1.00 92.50 87 VAL A N 1
ATOM 633 C CA . VAL A 1 87 ? 5.203 -10.391 20.177 1.00 92.50 87 VAL A CA 1
ATOM 634 C C . VAL A 1 87 ? 4.390 -11.311 21.078 1.00 92.50 87 VAL A C 1
ATOM 636 O O . VAL A 1 87 ? 4.160 -12.475 20.737 1.00 92.50 87 VAL A O 1
ATOM 639 N N . THR A 1 88 ? 3.956 -10.789 22.225 1.00 92.75 88 THR A N 1
ATOM 640 C CA . THR A 1 88 ? 3.047 -11.488 23.139 1.00 92.75 88 THR A CA 1
ATOM 641 C C . THR A 1 88 ? 1.710 -11.695 22.443 1.00 92.75 88 THR A C 1
ATOM 643 O O . THR A 1 88 ? 1.109 -10.744 21.949 1.00 92.75 88 THR A O 1
ATOM 646 N N . VAL A 1 89 ? 1.254 -12.944 22.372 1.00 90.12 89 VAL A N 1
ATOM 647 C CA . VAL A 1 89 ? 0.020 -13.303 21.668 1.00 90.12 89 VAL A CA 1
ATOM 648 C C . VAL A 1 89 ? -1.113 -13.427 22.682 1.00 90.12 89 VAL A C 1
ATOM 650 O O . VAL A 1 89 ? -1.007 -14.286 23.558 1.00 90.12 89 VAL A O 1
ATOM 653 N N . PRO A 1 90 ? -2.171 -12.598 22.583 1.00 91.38 90 PRO A N 1
ATOM 654 C CA . PRO A 1 90 ? -3.327 -12.696 23.464 1.00 91.38 90 PRO A CA 1
ATOM 655 C C . PRO A 1 90 ? -3.999 -14.067 23.373 1.00 91.38 90 PRO A C 1
ATOM 657 O O . PRO A 1 90 ? -4.010 -14.707 22.316 1.00 91.38 90 PRO A O 1
ATOM 660 N N . GLU A 1 91 ? -4.602 -14.504 24.473 1.00 89.94 91 GLU A N 1
ATOM 661 C CA . GLU A 1 91 ? -5.388 -15.733 24.494 1.00 89.94 91 GLU A CA 1
ATOM 662 C C . GLU A 1 91 ? -6.568 -15.643 23.509 1.00 89.94 91 GLU A C 1
ATOM 664 O O . GLU A 1 91 ? -7.208 -14.602 23.359 1.00 89.94 91 GLU A O 1
ATOM 669 N N . GLY A 1 92 ? -6.827 -16.726 22.770 1.00 88.31 92 GLY A N 1
ATOM 670 C CA . GLY A 1 92 ? -7.884 -16.773 21.752 1.00 88.31 92 GLY A CA 1
ATOM 671 C C . GLY A 1 92 ? -7.564 -16.061 20.428 1.00 88.31 92 GLY A C 1
ATOM 672 O O . GLY A 1 92 ? -8.407 -16.073 19.516 1.00 88.31 92 GLY A O 1
ATOM 673 N N . ALA A 1 93 ? -6.365 -15.479 20.287 1.00 90.31 93 ALA A N 1
ATOM 674 C CA . ALA A 1 93 ? -5.913 -14.882 19.037 1.00 90.31 93 ALA A CA 1
ATOM 675 C C . ALA A 1 93 ? -5.728 -15.936 17.935 1.00 90.31 93 ALA A C 1
ATOM 677 O O . ALA A 1 93 ? -5.214 -17.035 18.155 1.00 90.31 93 ALA A O 1
ATOM 678 N N . VAL A 1 94 ? -6.120 -15.581 16.713 1.00 92.69 94 VAL A N 1
ATOM 679 C CA . VAL A 1 94 ? -5.900 -16.414 15.532 1.00 92.69 94 VAL A CA 1
ATOM 680 C C . VAL A 1 94 ? -4.455 -16.230 15.083 1.00 92.69 94 VAL A C 1
ATOM 682 O O . VAL A 1 94 ? -4.067 -15.157 14.624 1.00 92.69 94 VAL A O 1
ATOM 685 N N . VAL A 1 95 ? -3.643 -17.274 15.213 1.00 89.75 95 VAL A N 1
ATOM 686 C CA . VAL A 1 95 ? -2.268 -17.264 14.709 1.00 89.75 95 VAL A CA 1
ATOM 687 C C . VAL A 1 95 ? -2.275 -17.731 13.260 1.00 89.75 95 VAL A C 1
ATOM 689 O O . VAL A 1 95 ? -2.675 -18.855 12.965 1.00 89.75 95 VAL A O 1
ATOM 692 N N . ILE A 1 96 ? -1.816 -16.869 12.362 1.00 89.81 96 ILE A N 1
ATOM 693 C CA . ILE A 1 96 ? -1.643 -17.165 10.944 1.00 89.81 96 ILE A CA 1
ATOM 694 C C . ILE A 1 96 ? -0.168 -17.040 10.563 1.00 89.81 96 ILE A C 1
ATOM 696 O O . ILE A 1 96 ? 0.587 -16.240 11.110 1.00 89.81 96 ILE A O 1
ATOM 700 N N . ALA A 1 97 ? 0.258 -17.848 9.607 1.00 83.94 97 ALA A N 1
ATOM 701 C CA . ALA A 1 97 ? 1.544 -17.718 8.946 1.00 83.94 97 ALA A CA 1
ATOM 702 C C . ALA A 1 97 ? 1.364 -18.175 7.501 1.00 83.94 97 ALA A C 1
ATOM 704 O O . ALA A 1 97 ? 0.562 -19.067 7.224 1.00 83.94 97 ALA A O 1
ATOM 705 N N . ALA A 1 98 ? 2.106 -17.566 6.585 1.00 66.19 98 ALA A N 1
ATOM 706 C CA . ALA A 1 98 ? 2.142 -17.993 5.198 1.00 66.19 98 ALA A CA 1
ATOM 707 C C . ALA A 1 98 ? 3.595 -18.223 4.802 1.00 66.19 98 ALA A C 1
ATOM 709 O O . ALA A 1 98 ? 4.427 -17.324 4.900 1.00 66.19 98 ALA A O 1
ATOM 710 N N . THR A 1 99 ? 3.897 -19.430 4.339 1.00 68.88 99 THR A N 1
ATOM 711 C CA . THR A 1 99 ? 5.152 -19.701 3.644 1.00 68.88 99 THR A CA 1
ATOM 712 C C . THR A 1 99 ? 4.889 -19.558 2.156 1.00 68.88 99 THR A C 1
ATOM 714 O O . THR A 1 99 ? 4.162 -20.354 1.564 1.00 68.88 99 THR A O 1
ATOM 717 N N . LEU A 1 100 ? 5.475 -18.533 1.545 1.00 64.19 100 LEU A N 1
ATOM 718 C CA . LEU A 1 100 ? 5.446 -18.373 0.098 1.00 64.19 100 LEU A CA 1
ATOM 719 C C . LEU A 1 100 ? 6.463 -19.343 -0.507 1.00 64.19 100 LEU A C 1
ATOM 721 O O . LEU A 1 100 ? 7.664 -19.226 -0.271 1.00 64.19 100 LEU A O 1
ATOM 725 N N . ARG A 1 101 ? 5.989 -20.322 -1.279 1.00 63.91 101 ARG A N 1
ATOM 726 C CA . ARG A 1 101 ? 6.862 -21.214 -2.045 1.00 63.91 101 ARG A CA 1
ATOM 727 C C . ARG A 1 101 ? 7.158 -20.569 -3.395 1.00 63.91 101 ARG A C 1
ATOM 729 O O . ARG A 1 101 ? 6.315 -20.588 -4.286 1.00 63.91 101 ARG A O 1
ATOM 736 N N . GLY A 1 102 ? 8.350 -20.002 -3.527 1.00 75.56 102 GLY A N 1
ATOM 737 C CA . GLY A 1 102 ? 8.890 -19.552 -4.807 1.00 75.56 102 GLY A CA 1
ATOM 738 C C . GLY A 1 102 ? 9.768 -20.616 -5.463 1.00 75.56 102 GLY A C 1
ATOM 739 O O . GLY A 1 102 ? 10.225 -21.557 -4.813 1.00 75.56 102 GLY A O 1
ATOM 740 N N . THR A 1 103 ? 10.038 -20.444 -6.751 1.00 82.44 103 THR A N 1
ATOM 741 C CA . THR A 1 103 ? 11.114 -21.147 -7.459 1.00 82.44 103 THR A CA 1
ATOM 742 C C . THR A 1 103 ? 12.356 -20.256 -7.490 1.00 82.44 103 THR A C 1
ATOM 744 O O . THR A 1 103 ? 12.203 -19.058 -7.747 1.00 82.44 103 THR A O 1
ATOM 747 N N . PRO A 1 104 ? 13.576 -20.787 -7.273 1.00 84.81 104 PRO A N 1
ATOM 748 C CA . PRO A 1 104 ? 14.799 -20.015 -7.471 1.00 84.81 104 PRO A CA 1
ATOM 749 C C . PRO A 1 104 ? 14.817 -19.369 -8.860 1.00 84.81 104 PRO A C 1
ATOM 751 O O . PRO A 1 104 ? 14.497 -20.012 -9.859 1.00 84.81 104 PRO A O 1
ATOM 754 N N . GLY A 1 105 ? 15.178 -18.092 -8.917 1.00 85.44 105 GLY A N 1
ATOM 755 C CA . GLY A 1 105 ? 15.263 -17.326 -10.154 1.00 85.44 105 GLY A CA 1
ATOM 756 C C . GLY A 1 105 ? 16.507 -16.449 -10.165 1.00 85.44 105 GLY A C 1
ATOM 757 O O . GLY A 1 105 ? 17.170 -16.275 -9.146 1.00 85.44 105 GLY A O 1
ATOM 758 N N . ASN A 1 106 ? 16.842 -15.904 -11.332 1.00 89.94 106 ASN A N 1
ATOM 759 C CA . ASN A 1 106 ? 18.000 -15.028 -11.480 1.00 89.94 106 ASN A CA 1
ATOM 760 C C . ASN A 1 106 ? 17.718 -13.661 -10.809 1.00 89.94 106 ASN A C 1
ATOM 762 O O . ASN A 1 106 ? 16.808 -12.966 -11.271 1.00 89.94 106 ASN A O 1
ATOM 766 N N . PRO A 1 107 ? 18.495 -13.241 -9.788 1.00 82.94 107 PRO A N 1
ATOM 767 C CA . PRO A 1 107 ? 18.245 -11.994 -9.062 1.00 82.94 107 PRO A CA 1
ATOM 768 C C . PRO A 1 107 ? 18.244 -10.748 -9.951 1.00 82.94 107 PRO A C 1
ATOM 770 O O . PRO A 1 107 ? 17.394 -9.881 -9.778 1.00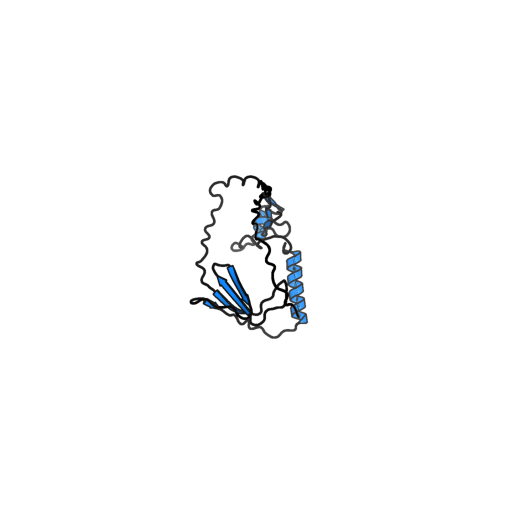 82.94 107 PRO A O 1
ATOM 773 N N . ALA A 1 108 ? 19.136 -10.680 -10.944 1.00 88.75 108 ALA A N 1
ATOM 774 C CA . ALA A 1 108 ? 19.210 -9.542 -11.858 1.00 88.75 108 ALA A CA 1
ATOM 775 C C . ALA A 1 108 ? 17.960 -9.442 -12.747 1.00 88.75 108 ALA A C 1
ATOM 777 O O . ALA A 1 108 ? 17.439 -8.351 -12.959 1.00 88.75 108 ALA A O 1
ATOM 778 N N . LYS A 1 109 ? 17.434 -10.579 -13.226 1.00 89.25 109 LYS A N 1
ATOM 779 C CA . LYS A 1 109 ? 16.190 -10.601 -14.017 1.00 89.25 109 LYS A CA 1
ATOM 780 C C . LYS A 1 109 ? 14.972 -10.220 -13.177 1.00 89.25 109 LYS A C 1
ATOM 782 O O . LYS A 1 109 ? 14.112 -9.491 -13.656 1.00 89.25 109 LYS A O 1
ATOM 787 N N . ILE A 1 110 ? 14.904 -10.711 -11.939 1.00 86.12 110 ILE A N 1
ATOM 788 C CA . ILE A 1 110 ? 13.816 -10.385 -11.008 1.00 86.12 110 ILE A CA 1
ATOM 789 C C . ILE A 1 110 ? 13.843 -8.892 -10.673 1.00 86.12 110 ILE A C 1
ATOM 791 O O . ILE A 1 110 ? 12.811 -8.237 -10.782 1.00 86.12 110 ILE A O 1
ATOM 795 N N . GLY A 1 111 ? 15.017 -8.349 -10.334 1.00 87.19 111 GLY A N 1
ATOM 796 C CA . GLY A 1 111 ? 15.193 -6.922 -10.065 1.00 87.19 111 GLY A CA 1
ATOM 797 C C . GLY A 1 111 ? 14.767 -6.058 -11.251 1.00 87.19 111 GLY A C 1
ATOM 798 O O . GLY A 1 111 ? 13.921 -5.185 -11.093 1.00 87.19 111 GLY A O 1
ATOM 799 N N . ALA A 1 112 ? 15.239 -6.381 -12.460 1.00 92.69 112 ALA A N 1
ATOM 800 C CA . ALA A 1 112 ? 14.858 -5.654 -13.670 1.00 92.69 112 ALA A CA 1
ATOM 801 C C . ALA A 1 112 ? 13.338 -5.666 -13.927 1.00 92.69 112 ALA A C 1
ATOM 803 O O . ALA A 1 112 ? 12.772 -4.661 -14.358 1.00 92.69 112 ALA A O 1
ATOM 804 N N . GLU A 1 113 ? 12.658 -6.781 -13.647 1.00 90.12 113 GLU A N 1
ATOM 805 C CA . GLU A 1 113 ? 11.203 -6.865 -13.796 1.00 90.12 113 GLU A CA 1
ATOM 806 C C . GLU A 1 113 ? 10.461 -6.067 -12.715 1.00 90.12 113 GLU A C 1
ATOM 808 O O . GLU A 1 113 ? 9.476 -5.388 -13.012 1.00 90.12 113 GLU A O 1
ATOM 813 N N . MET A 1 114 ? 10.948 -6.090 -11.472 1.00 90.44 114 MET A N 1
ATOM 814 C CA . MET A 1 114 ? 10.415 -5.252 -10.396 1.00 90.44 114 MET A CA 1
ATOM 815 C C . MET A 1 114 ? 10.536 -3.765 -10.740 1.00 90.44 114 MET A C 1
ATOM 817 O O . MET A 1 114 ? 9.553 -3.032 -10.611 1.00 90.44 114 MET A O 1
ATOM 821 N N . ASP A 1 115 ? 11.693 -3.341 -11.248 1.00 92.56 115 ASP A N 1
ATOM 822 C CA . ASP A 1 115 ? 11.945 -1.962 -11.673 1.00 92.56 115 ASP A CA 1
ATOM 823 C C . ASP A 1 115 ? 11.030 -1.559 -12.832 1.00 92.56 115 ASP A C 1
ATOM 825 O O . ASP A 1 115 ? 10.424 -0.485 -12.815 1.00 92.56 115 ASP A O 1
ATOM 829 N N . ARG A 1 116 ? 10.851 -2.449 -13.817 1.00 96.44 116 ARG A N 1
ATOM 830 C CA . ARG A 1 116 ? 9.926 -2.235 -14.936 1.00 96.44 116 ARG A CA 1
ATOM 831 C C . ARG A 1 116 ? 8.493 -2.019 -14.446 1.00 96.44 116 ARG A C 1
ATOM 833 O O . ARG A 1 116 ? 7.818 -1.100 -14.912 1.00 96.44 116 ARG A O 1
ATOM 840 N N . ILE A 1 117 ? 8.023 -2.842 -13.505 1.00 90.75 117 ILE A N 1
ATOM 841 C CA . ILE A 1 117 ? 6.679 -2.726 -12.919 1.00 90.75 117 ILE A CA 1
ATOM 842 C C . ILE A 1 117 ? 6.548 -1.432 -12.110 1.00 90.75 117 ILE A C 1
ATOM 844 O O . ILE A 1 117 ? 5.531 -0.743 -12.227 1.00 90.75 117 ILE A O 1
ATOM 848 N N . ALA A 1 118 ? 7.551 -1.093 -11.298 1.00 89.75 118 ALA A N 1
ATOM 849 C CA . ALA A 1 118 ? 7.558 0.127 -10.497 1.00 89.75 118 ALA A CA 1
ATOM 850 C C . ALA A 1 118 ? 7.479 1.372 -11.390 1.00 89.75 118 ALA A C 1
ATOM 852 O O . ALA A 1 118 ? 6.606 2.217 -11.184 1.00 89.75 118 ALA A O 1
ATOM 853 N N . LYS A 1 119 ? 8.303 1.425 -12.442 1.00 94.38 119 LYS A N 1
ATOM 854 C CA . LYS A 1 119 ? 8.297 2.501 -13.436 1.00 94.38 119 LYS A CA 1
ATOM 855 C C . LYS A 1 119 ? 6.943 2.623 -14.135 1.00 94.38 119 LYS A C 1
ATOM 857 O O . LYS A 1 119 ? 6.362 3.704 -14.155 1.00 94.38 119 LYS A O 1
ATOM 862 N N . ALA A 1 120 ? 6.388 1.511 -14.620 1.00 93.00 120 ALA A N 1
ATOM 863 C CA . ALA A 1 120 ? 5.080 1.517 -15.276 1.00 93.00 120 ALA A CA 1
ATOM 864 C C . ALA A 1 120 ? 3.963 2.032 -14.347 1.00 93.00 120 ALA A C 1
ATOM 866 O O . ALA A 1 120 ? 3.058 2.746 -14.784 1.00 93.00 120 ALA A O 1
ATOM 867 N N . ARG A 1 121 ? 4.013 1.703 -13.049 1.00 92.75 121 ARG A N 1
ATOM 868 C CA . ARG A 1 121 ? 3.069 2.241 -12.055 1.00 92.75 121 ARG A CA 1
ATOM 869 C C . ARG A 1 121 ? 3.279 3.732 -11.814 1.00 92.75 121 ARG A C 1
ATOM 871 O O . ARG A 1 121 ? 2.295 4.455 -11.725 1.00 92.75 121 ARG A O 1
ATOM 878 N N . GLU A 1 122 ? 4.519 4.197 -11.728 1.00 92.50 122 GLU A N 1
ATOM 879 C CA . GLU A 1 122 ? 4.828 5.619 -11.547 1.00 92.50 122 GLU A CA 1
ATOM 880 C C . GLU A 1 122 ? 4.340 6.473 -12.724 1.00 92.50 122 GLU A C 1
ATOM 882 O O . GLU A 1 122 ? 3.781 7.557 -12.533 1.00 92.50 122 GLU A O 1
ATOM 887 N N . GLU A 1 123 ? 4.491 5.962 -13.943 1.00 93.50 123 GLU A N 1
ATOM 888 C CA . GLU A 1 123 ? 4.015 6.610 -15.165 1.00 93.50 123 GLU A CA 1
ATOM 889 C C . GLU A 1 123 ? 2.483 6.691 -15.195 1.00 93.50 123 GLU A C 1
ATOM 891 O O . GLU A 1 123 ? 1.922 7.745 -15.497 1.00 93.50 123 GLU A O 1
ATOM 896 N N . THR A 1 124 ? 1.799 5.609 -14.813 1.00 92.38 124 THR A N 1
ATOM 897 C CA . THR A 1 124 ? 0.348 5.462 -15.023 1.00 92.38 124 THR A CA 1
ATOM 898 C C . THR A 1 124 ? -0.525 5.804 -13.819 1.00 92.38 124 THR A C 1
ATOM 900 O O . THR A 1 124 ? -1.727 5.999 -13.987 1.00 92.38 124 THR A O 1
ATOM 903 N N . GLN A 1 125 ? 0.024 5.876 -12.604 1.00 95.56 125 GLN A N 1
ATOM 904 C CA . GLN A 1 125 ? -0.745 6.078 -11.371 1.00 95.56 125 GLN A CA 1
ATOM 905 C C . GLN A 1 125 ? -0.138 7.181 -10.486 1.00 95.56 125 GLN A C 1
ATOM 907 O O . GLN A 1 125 ? 1.080 7.379 -10.475 1.00 95.56 125 GLN A O 1
ATOM 912 N N . PRO A 1 126 ? -0.954 7.919 -9.708 1.00 94.56 126 PRO A N 1
ATOM 913 C CA . PRO A 1 126 ? -0.483 8.991 -8.827 1.00 94.56 126 PRO A CA 1
ATOM 914 C C . PRO A 1 126 ? 0.105 8.443 -7.511 1.00 94.56 126 PRO A C 1
ATOM 916 O O . PRO A 1 126 ? -0.281 8.855 -6.421 1.00 94.56 126 PRO A O 1
ATOM 919 N N . ILE A 1 127 ? 1.048 7.499 -7.595 1.00 89.19 127 ILE A N 1
ATOM 920 C CA . ILE A 1 127 ? 1.587 6.761 -6.434 1.00 89.19 127 ILE A CA 1
ATOM 921 C C . ILE A 1 127 ? 2.405 7.623 -5.459 1.00 89.19 127 ILE A C 1
ATOM 923 O O . ILE A 1 127 ? 2.647 7.201 -4.334 1.00 89.19 127 ILE A O 1
ATOM 927 N N . ARG A 1 128 ? 2.837 8.820 -5.882 1.00 89.50 128 ARG A N 1
ATOM 928 C CA . ARG A 1 128 ? 3.538 9.805 -5.036 1.00 89.50 128 ARG A CA 1
ATOM 929 C C . ARG A 1 128 ? 2.617 10.886 -4.464 1.00 89.50 128 ARG A C 1
ATOM 931 O O . ARG A 1 128 ? 3.083 11.778 -3.763 1.00 89.50 128 ARG A O 1
ATOM 938 N N . SER A 1 129 ? 1.327 10.839 -4.776 1.00 91.94 129 SER A N 1
ATOM 939 C CA . SER A 1 129 ? 0.340 11.783 -4.254 1.00 91.94 129 SER A CA 1
ATOM 940 C C . SER A 1 129 ? -0.335 11.218 -3.004 1.00 91.94 129 SER A C 1
ATOM 942 O O . SER A 1 129 ? -0.370 10.008 -2.789 1.00 91.94 129 SER A O 1
ATOM 944 N N . ARG A 1 130 ? -0.920 12.090 -2.177 1.00 92.69 130 ARG A N 1
ATOM 945 C CA . ARG A 1 130 ? -1.727 11.666 -1.024 1.00 92.69 130 ARG A CA 1
ATOM 946 C C . ARG A 1 130 ? -3.050 11.084 -1.524 1.00 92.69 130 ARG A C 1
ATOM 948 O O . ARG A 1 130 ? -3.933 11.828 -1.939 1.00 92.69 130 ARG A O 1
ATOM 955 N N . THR A 1 131 ? -3.175 9.762 -1.522 1.00 94.62 131 THR A N 1
ATOM 956 C CA . THR A 1 131 ? -4.361 9.041 -2.002 1.00 94.62 131 THR A CA 1
ATOM 957 C C . THR A 1 131 ? -4.530 7.714 -1.261 1.00 94.62 131 THR A C 1
ATOM 959 O O . THR A 1 131 ? -3.553 7.134 -0.793 1.00 94.62 131 THR A O 1
ATOM 962 N N . GLY A 1 132 ? -5.768 7.220 -1.161 1.00 92.19 132 GLY A N 1
ATOM 963 C CA . GLY A 1 132 ? -6.085 5.893 -0.614 1.00 92.19 132 GLY A CA 1
ATOM 964 C C . GLY A 1 132 ? -5.936 4.747 -1.623 1.00 92.19 132 GLY A C 1
ATOM 965 O O . GLY A 1 132 ? -6.280 3.611 -1.308 1.00 92.19 132 GLY A O 1
ATOM 966 N N . GLY A 1 133 ? -5.459 5.032 -2.840 1.00 93.25 133 GLY A N 1
ATOM 967 C CA . GLY A 1 133 ? -5.407 4.073 -3.941 1.00 93.25 133 GLY A CA 1
ATOM 968 C C . GLY A 1 133 ? -6.616 4.179 -4.874 1.00 93.25 133 GLY A C 1
ATOM 969 O O . GLY A 1 133 ? -7.307 5.199 -4.924 1.00 93.25 133 GLY A O 1
ATOM 970 N N . SER A 1 134 ? -6.876 3.106 -5.628 1.00 94.00 134 SER A N 1
ATOM 971 C CA . SER A 1 134 ? -8.085 3.013 -6.454 1.00 94.00 134 SER A CA 1
ATOM 972 C C . SER A 1 134 ? -9.337 3.060 -5.574 1.00 94.00 134 SER A C 1
ATOM 974 O O . SER A 1 134 ? -9.529 2.202 -4.718 1.00 94.00 134 SER A O 1
ATOM 976 N N . THR A 1 135 ? -10.178 4.067 -5.788 1.00 95.44 135 THR A N 1
ATOM 977 C CA . THR A 1 135 ? -11.322 4.405 -4.932 1.00 95.44 135 THR A CA 1
ATOM 978 C C . THR A 1 135 ? -12.517 3.490 -5.189 1.00 95.44 135 THR A C 1
ATOM 980 O O . THR A 1 135 ? -13.178 3.051 -4.250 1.00 95.44 135 THR A O 1
ATOM 983 N N . PHE A 1 136 ? -12.774 3.153 -6.453 1.00 94.81 136 PHE A N 1
ATOM 984 C CA . PHE A 1 136 ? -13.909 2.330 -6.857 1.00 94.81 136 PHE A CA 1
ATOM 985 C C . PHE A 1 136 ? -13.459 0.954 -7.355 1.00 94.81 136 PHE A C 1
ATOM 987 O O . PHE A 1 136 ? -12.421 0.804 -8.010 1.00 94.81 136 PHE A O 1
ATOM 994 N N . LYS A 1 137 ? -14.275 -0.066 -7.070 1.00 93.50 137 LYS A N 1
ATOM 995 C CA . LYS A 1 137 ? -14.121 -1.408 -7.648 1.00 93.50 137 LYS A CA 1
ATOM 996 C C . LYS A 1 137 ? -14.468 -1.376 -9.138 1.00 93.50 137 LYS A C 1
ATOM 998 O O . LYS A 1 137 ? -15.331 -0.612 -9.559 1.00 93.50 137 LYS A O 1
ATOM 1003 N N . ASN A 1 138 ? -13.832 -2.246 -9.921 1.00 94.62 138 ASN A N 1
ATOM 1004 C CA . ASN A 1 138 ? -14.198 -2.426 -11.324 1.00 94.62 138 ASN A CA 1
ATOM 1005 C C . ASN A 1 138 ? -15.573 -3.109 -11.422 1.00 94.62 138 ASN A C 1
ATOM 1007 O O . ASN A 1 138 ? -15.737 -4.187 -10.840 1.00 94.62 138 ASN A O 1
ATOM 1011 N N . PRO A 1 139 ? -16.548 -2.518 -12.135 1.00 91.69 139 PRO A N 1
ATOM 1012 C CA . PRO A 1 139 ? -17.800 -3.200 -12.424 1.00 91.69 139 PRO A CA 1
ATOM 1013 C C . PRO A 1 139 ? -17.578 -4.362 -13.409 1.00 91.69 139 PRO A C 1
ATOM 1015 O O . PRO A 1 139 ? -16.576 -4.373 -14.132 1.00 91.69 139 PRO A O 1
ATOM 1018 N N . PRO A 1 140 ? -18.493 -5.347 -13.471 1.00 91.50 140 PRO A N 1
ATOM 1019 C CA . PRO A 1 140 ? -18.393 -6.452 -14.422 1.00 91.50 140 PRO A CA 1
ATOM 1020 C C . PRO A 1 140 ? -18.198 -5.949 -15.858 1.00 91.50 140 PRO A C 1
ATOM 1022 O O . PRO A 1 140 ? -18.932 -5.081 -16.317 1.00 91.50 140 PRO A O 1
ATOM 1025 N N . GLY A 1 141 ? -17.183 -6.469 -16.552 1.00 94.94 141 GLY A N 1
ATOM 1026 C CA . GLY A 1 141 ? -16.890 -6.119 -17.949 1.00 94.94 141 GLY A CA 1
ATOM 1027 C C . GLY A 1 141 ? -16.267 -4.735 -18.184 1.00 94.94 141 GLY A C 1
ATOM 1028 O O . GLY A 1 141 ? -15.887 -4.437 -19.313 1.00 94.94 141 GLY A O 1
ATOM 1029 N N . HIS A 1 142 ? -16.097 -3.903 -17.153 1.00 95.31 142 HIS A N 1
ATOM 1030 C CA . HIS A 1 142 ? -15.640 -2.521 -17.314 1.00 95.31 142 HIS A CA 1
ATOM 1031 C C . HIS A 1 142 ? -14.514 -2.149 -16.347 1.00 95.31 142 HIS A C 1
ATOM 1033 O O . HIS A 1 142 ? -14.319 -2.750 -15.292 1.00 95.31 142 HIS A O 1
ATOM 1039 N N . LYS A 1 143 ? -13.758 -1.105 -16.700 1.00 96.50 143 LYS A N 1
ATOM 1040 C CA . LYS A 1 143 ? -12.744 -0.507 -15.825 1.00 96.50 143 LYS A CA 1
ATOM 1041 C C . LYS A 1 143 ? -13.304 0.776 -15.227 1.00 96.50 143 LYS A C 1
ATOM 1043 O O . LYS A 1 143 ? -13.707 1.663 -15.974 1.00 96.50 143 LYS A O 1
ATOM 1048 N N . ALA A 1 144 ? -13.285 0.898 -13.901 1.00 96.88 144 ALA A N 1
ATOM 1049 C CA . ALA A 1 144 ? -13.859 2.055 -13.211 1.00 96.88 144 ALA A CA 1
ATOM 1050 C C . ALA A 1 144 ? -13.243 3.380 -13.689 1.00 96.88 144 ALA A C 1
ATOM 1052 O O . ALA A 1 144 ? -13.967 4.327 -13.969 1.00 96.88 144 ALA A O 1
ATOM 1053 N N . TRP A 1 145 ? -11.917 3.425 -13.873 1.00 96.50 145 TRP A N 1
ATOM 1054 C CA . TRP A 1 145 ? -11.232 4.631 -14.352 1.00 96.50 145 TRP A CA 1
ATOM 1055 C C . TRP A 1 145 ? -11.740 5.104 -15.715 1.00 96.50 145 TRP A C 1
ATOM 1057 O O . TRP A 1 145 ? -11.856 6.305 -15.912 1.00 96.50 145 TRP A O 1
ATOM 1067 N N . ALA A 1 146 ? -12.057 4.177 -16.625 1.00 97.06 146 ALA A N 1
ATOM 1068 C CA . ALA A 1 146 ? -12.485 4.503 -17.981 1.00 97.06 146 ALA A CA 1
ATOM 1069 C C . ALA A 1 146 ? -13.905 5.074 -17.985 1.00 97.06 146 ALA A C 1
ATOM 1071 O O . ALA A 1 146 ? -14.184 6.012 -18.718 1.00 97.06 146 ALA A O 1
ATOM 1072 N N . LEU A 1 147 ? -14.784 4.544 -17.128 1.00 97.56 147 LEU A N 1
ATOM 1073 C CA . LEU A 1 147 ? -16.135 5.076 -16.953 1.00 97.56 147 LEU A CA 1
ATOM 1074 C C . LEU A 1 147 ? -16.115 6.478 -16.328 1.00 97.56 147 LEU A C 1
ATOM 1076 O O . LEU A 1 147 ? -16.836 7.355 -16.786 1.00 97.56 147 LEU A O 1
ATOM 1080 N N . ILE A 1 148 ? -15.271 6.698 -15.314 1.00 97.69 148 ILE A N 1
ATOM 1081 C CA . ILE A 1 148 ? -15.128 8.007 -14.652 1.00 97.69 148 ILE A CA 1
ATOM 1082 C C . ILE A 1 148 ? -14.552 9.045 -15.626 1.00 97.69 148 ILE A C 1
ATOM 1084 O O . ILE A 1 148 ? -15.006 10.185 -15.659 1.00 97.69 148 ILE A O 1
ATOM 1088 N N . ASP A 1 149 ? -13.570 8.651 -16.436 1.00 97.31 149 ASP A N 1
ATOM 1089 C CA . ASP A 1 149 ? -12.993 9.515 -17.468 1.00 97.31 149 ASP A CA 1
ATOM 1090 C C . ASP A 1 149 ? -14.011 9.849 -18.567 1.00 97.31 149 ASP A C 1
ATOM 1092 O O . ASP A 1 149 ? -14.199 11.014 -18.902 1.00 97.31 149 ASP A O 1
ATOM 1096 N N . ALA A 1 150 ? -14.745 8.846 -19.065 1.00 97.50 150 ALA A N 1
ATOM 1097 C CA . ALA A 1 150 ? -15.800 9.033 -20.064 1.00 97.50 150 ALA A CA 1
ATOM 1098 C C . ALA A 1 150 ? -16.961 9.907 -19.558 1.00 97.50 150 ALA A C 1
ATOM 1100 O O . ALA A 1 150 ? -17.594 10.601 -20.347 1.00 97.50 150 ALA A O 1
ATOM 1101 N N . ALA A 1 151 ? -17.217 9.910 -18.247 1.00 97.12 151 ALA A N 1
ATOM 1102 C CA . ALA A 1 151 ? -18.165 10.818 -17.604 1.00 97.12 151 ALA A CA 1
ATOM 1103 C C . ALA A 1 151 ? -17.644 12.268 -17.487 1.00 97.12 151 ALA A C 1
ATOM 1105 O O . ALA A 1 151 ? -18.349 13.128 -16.965 1.00 97.12 151 ALA A O 1
ATOM 1106 N N . GLY A 1 152 ? -16.421 12.551 -17.950 1.00 97.38 152 GLY A N 1
ATOM 1107 C CA . GLY A 1 152 ? -15.808 13.877 -17.902 1.00 97.38 152 GLY A CA 1
ATOM 1108 C C . GLY A 1 152 ? -15.286 14.261 -16.519 1.00 97.38 152 GLY A C 1
ATOM 1109 O O . GLY A 1 152 ? -15.057 15.438 -16.258 1.00 97.38 152 GLY A O 1
ATOM 1110 N N . CYS A 1 153 ? -15.094 13.293 -15.614 1.00 97.19 153 CYS A N 1
ATOM 1111 C CA . CYS A 1 153 ? -14.756 13.600 -14.226 1.00 97.19 153 CYS A CA 1
ATOM 1112 C C . CYS A 1 153 ? -13.264 13.838 -13.964 1.00 97.19 153 CYS A C 1
ATOM 1114 O O . CYS A 1 153 ? -12.888 14.151 -12.834 1.00 97.19 153 CYS A O 1
ATOM 1116 N N . ARG A 1 154 ? -12.391 13.678 -14.965 1.00 98.19 154 ARG A N 1
ATOM 1117 C CA . ARG A 1 154 ? -10.945 13.888 -14.815 1.00 98.19 154 ARG A CA 1
ATOM 1118 C C . ARG A 1 154 ? -10.648 15.312 -14.340 1.00 98.19 154 ARG A C 1
ATOM 1120 O O . ARG A 1 154 ? -11.139 16.273 -14.917 1.00 98.19 154 ARG A O 1
ATOM 1127 N N . GLY A 1 155 ? -9.842 15.442 -13.288 1.00 97.62 155 GLY A N 1
ATOM 1128 C CA . GLY A 1 155 ? -9.453 16.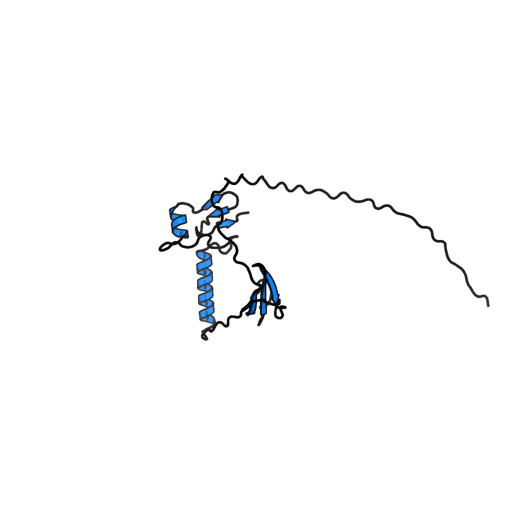741 -12.740 1.00 97.62 155 GLY A CA 1
ATOM 1129 C C . GLY A 1 155 ? -10.541 17.456 -11.932 1.00 97.62 155 GLY A C 1
ATOM 1130 O O . GLY A 1 155 ? -10.229 18.474 -11.316 1.00 97.62 155 GLY A O 1
ATOM 1131 N N . MET A 1 156 ? -11.779 16.938 -11.868 1.00 98.00 156 MET A N 1
ATOM 1132 C CA . MET A 1 156 ? -12.855 17.549 -11.076 1.00 98.00 156 MET A CA 1
ATOM 1133 C C . MET A 1 156 ? -12.446 17.697 -9.610 1.00 98.00 156 MET A C 1
ATOM 1135 O O . MET A 1 156 ? -11.898 16.770 -9.007 1.00 98.00 156 MET A O 1
ATOM 1139 N N . THR A 1 157 ? -12.762 18.854 -9.032 1.00 97.44 157 THR A N 1
ATOM 1140 C CA . THR A 1 157 ? -12.429 19.219 -7.654 1.00 97.44 157 THR A CA 1
ATOM 1141 C C . THR A 1 157 ? -13.683 19.494 -6.833 1.00 97.44 157 THR A C 1
ATOM 1143 O O . THR A 1 157 ? -14.660 20.065 -7.316 1.00 97.44 157 THR A O 1
ATOM 1146 N N . LEU A 1 158 ? -13.646 19.103 -5.559 1.00 95.25 158 LEU A N 1
ATOM 1147 C CA . LEU A 1 158 ? -14.631 19.498 -4.557 1.00 95.25 158 LEU A CA 1
ATOM 1148 C C . LEU A 1 158 ? -13.929 19.676 -3.207 1.00 95.25 158 LEU A C 1
ATOM 1150 O O . LEU A 1 158 ? -13.487 18.708 -2.584 1.00 95.25 158 LEU A O 1
ATOM 1154 N N . GLY A 1 159 ? -13.807 20.924 -2.750 1.00 95.44 159 GLY A N 1
ATOM 1155 C CA . GLY A 1 159 ? -12.981 21.249 -1.585 1.00 95.44 159 GLY A CA 1
ATOM 1156 C C . GLY A 1 159 ? -11.520 20.832 -1.807 1.00 95.44 159 GLY A C 1
ATOM 1157 O O . GLY A 1 159 ? -10.939 21.148 -2.840 1.00 95.44 159 GLY A O 1
ATOM 1158 N N . GLY A 1 160 ? -10.933 20.105 -0.851 1.00 95.38 160 GLY A N 1
ATOM 1159 C CA . GLY A 1 160 ? -9.566 19.571 -0.953 1.00 95.38 160 GLY A CA 1
ATOM 1160 C C . GLY A 1 160 ? -9.434 18.240 -1.707 1.00 95.38 160 GLY A C 1
ATOM 1161 O O . GLY A 1 160 ? -8.323 17.727 -1.824 1.00 95.38 160 GLY A O 1
ATOM 1162 N N . ALA A 1 161 ? -10.533 17.657 -2.196 1.00 96.94 161 ALA A N 1
ATOM 1163 C CA . ALA A 1 161 ? -10.516 16.397 -2.937 1.00 96.94 161 ALA A CA 1
ATOM 1164 C C . ALA A 1 161 ? -10.523 16.645 -4.451 1.00 96.94 161 ALA A C 1
ATOM 1166 O O . ALA A 1 161 ? -11.286 17.478 -4.945 1.00 96.94 161 ALA A O 1
ATOM 1167 N N . GLN A 1 162 ? -9.713 15.888 -5.192 1.00 98.00 162 GLN A N 1
ATOM 1168 C CA . GLN A 1 162 ? -9.650 15.962 -6.653 1.00 98.00 162 GLN A CA 1
ATOM 1169 C C . GLN A 1 162 ? -9.636 14.573 -7.293 1.00 98.00 162 GLN A C 1
ATOM 1171 O O . GLN A 1 162 ? -8.919 13.684 -6.838 1.00 98.00 162 GLN A O 1
ATOM 1176 N N . VAL A 1 163 ? -10.362 14.389 -8.394 1.00 98.12 163 VAL A N 1
ATOM 1177 C CA . VAL A 1 163 ? -10.186 13.225 -9.273 1.00 98.12 163 VAL A CA 1
ATOM 1178 C C . VAL A 1 163 ? -8.860 13.362 -10.018 1.00 98.12 163 VAL A C 1
ATOM 1180 O O . VAL A 1 163 ? -8.668 14.309 -10.775 1.00 98.12 163 VAL A O 1
ATOM 1183 N N . SER A 1 164 ? -7.942 12.414 -9.832 1.00 97.75 164 SER A N 1
ATOM 1184 C CA . SER A 1 164 ? -6.599 12.491 -10.412 1.00 97.75 164 SER A CA 1
ATOM 1185 C C . SER A 1 164 ? -6.619 12.680 -11.930 1.00 97.75 164 SER A C 1
ATOM 1187 O O . SER A 1 164 ? -7.242 11.906 -12.658 1.00 97.75 164 SER A O 1
ATOM 1189 N N . GLU A 1 165 ? -5.835 13.647 -12.410 1.00 96.75 165 GLU A N 1
ATOM 1190 C CA . GLU A 1 165 ? -5.591 13.846 -13.841 1.00 96.75 165 GLU A CA 1
ATOM 1191 C C . GLU A 1 165 ? -4.777 12.727 -14.481 1.00 96.75 165 GLU A C 1
ATOM 1193 O O . GLU A 1 165 ? -4.846 12.539 -15.690 1.00 96.75 165 GLU A O 1
ATOM 1198 N N . LYS A 1 166 ? -4.020 11.961 -13.692 1.00 96.25 166 LYS A N 1
ATOM 1199 C CA . LYS A 1 166 ? -3.235 10.830 -14.194 1.00 96.25 166 LYS A CA 1
ATOM 1200 C C . LYS A 1 166 ? -4.111 9.585 -14.343 1.00 96.25 166 LYS A C 1
ATOM 1202 O O . LYS A 1 166 ? -4.117 8.957 -15.397 1.00 96.25 166 LYS A O 1
ATOM 1207 N N . HIS A 1 167 ? -4.898 9.252 -13.318 1.00 97.06 167 HIS A N 1
ATOM 1208 C CA . HIS A 1 167 ? -5.751 8.062 -13.328 1.00 97.06 167 HIS A CA 1
ATOM 1209 C C . HIS A 1 167 ? -7.062 8.291 -12.566 1.00 97.06 167 HIS A C 1
ATOM 1211 O O . HIS A 1 167 ? -7.082 8.261 -11.337 1.00 97.06 167 HIS A O 1
ATOM 1217 N N . CYS A 1 168 ? -8.183 8.409 -13.281 1.00 97.38 168 CYS A N 1
ATOM 1218 C CA . CYS A 1 168 ? -9.466 8.871 -12.731 1.00 97.38 168 CYS A CA 1
ATOM 1219 C C . CYS A 1 168 ? -10.072 8.020 -11.602 1.00 97.38 168 CYS A C 1
ATOM 1221 O O . CYS A 1 168 ? -10.944 8.490 -10.885 1.00 97.38 168 CYS A O 1
ATOM 1223 N N . ASN A 1 169 ? -9.615 6.782 -11.393 1.00 97.38 169 ASN A N 1
ATOM 1224 C CA . ASN A 1 169 ? -10.035 5.991 -10.226 1.00 97.38 169 ASN A CA 1
ATOM 1225 C C . ASN A 1 169 ? -9.287 6.349 -8.923 1.00 97.38 169 ASN A C 1
ATOM 1227 O O . ASN A 1 169 ? -9.413 5.629 -7.943 1.00 97.38 169 ASN A O 1
ATOM 1231 N N . PHE A 1 170 ? -8.465 7.398 -8.899 1.00 97.88 170 PHE A N 1
ATOM 1232 C CA . PHE A 1 170 ? -7.774 7.861 -7.695 1.00 97.88 170 PHE A CA 1
ATOM 1233 C C . PHE A 1 170 ? -8.312 9.227 -7.288 1.00 97.88 170 PHE A C 1
ATOM 1235 O O . PHE A 1 170 ? -8.255 10.172 -8.075 1.00 97.88 170 PHE A O 1
ATOM 1242 N N . LEU A 1 171 ? -8.769 9.337 -6.042 1.00 97.62 171 LEU A N 1
ATOM 1243 C CA . LEU A 1 171 ? -9.025 10.626 -5.412 1.00 97.62 171 LEU A CA 1
ATOM 1244 C C . LEU A 1 171 ? -7.756 11.103 -4.702 1.00 97.62 171 LEU A C 1
ATOM 1246 O O . LEU A 1 171 ? -7.169 10.380 -3.889 1.00 97.62 171 LEU A O 1
ATOM 1250 N N . LEU A 1 172 ? -7.314 12.304 -5.054 1.00 97.38 172 LEU A N 1
ATOM 1251 C CA . LEU A 1 172 ? -6.172 12.992 -4.474 1.00 97.38 172 LEU A CA 1
ATOM 1252 C C . LEU A 1 172 ? -6.643 13.868 -3.320 1.00 97.38 172 LEU A C 1
ATOM 1254 O O . LEU A 1 172 ? -7.662 14.550 -3.434 1.00 97.38 172 LEU A O 1
ATOM 1258 N N . ASN A 1 173 ? -5.870 13.879 -2.239 1.00 96.81 173 ASN A N 1
ATOM 1259 C CA . ASN A 1 173 ? -5.994 14.877 -1.192 1.00 96.81 173 ASN A CA 1
ATOM 1260 C C . ASN A 1 173 ? -4.998 16.027 -1.433 1.00 96.81 173 ASN A C 1
ATOM 1262 O O . ASN A 1 173 ? -3.782 15.856 -1.278 1.00 96.81 173 ASN A O 1
ATOM 1266 N N . LEU A 1 174 ? -5.525 17.195 -1.799 1.00 94.69 174 LEU A N 1
ATOM 1267 C CA . LEU A 1 174 ? -4.760 18.416 -2.055 1.00 94.69 174 LEU A CA 1
ATOM 1268 C C . LEU A 1 174 ? -4.476 19.231 -0.775 1.00 94.69 174 LEU A C 1
ATOM 1270 O O . LEU A 1 174 ? -3.638 20.126 -0.829 1.00 94.69 174 LEU A O 1
ATOM 1274 N N . GLY A 1 175 ? -5.102 18.895 0.366 1.00 84.31 175 GLY A N 1
ATOM 1275 C CA . GLY A 1 175 ? -4.991 19.589 1.663 1.00 84.31 175 GLY A CA 1
ATOM 1276 C C . GLY A 1 175 ? -4.450 18.716 2.782 1.00 84.31 175 GLY A C 1
ATOM 1277 O O . GLY A 1 175 ? -5.099 17.716 3.151 1.00 84.31 175 GLY A O 1
#